Protein AF-A0A2E1I6Q7-F1 (afdb_monomer)

Radius of gyration: 16.82 Å; Cα contacts (8 Å, |Δi|>4): 233; chains: 1; bounding box: 35×38×48 Å

Solvent-accessible surface area (backbone atoms only — not comparable to full-atom values): 9702 Å² total; per-residue (Å²): 96,67,50,60,76,59,94,44,72,84,61,38,58,79,95,47,28,63,60,37,51,52,50,26,70,75,32,73,90,55,64,54,59,84,44,42,76,58,54,60,44,67,55,50,72,26,87,62,41,67,61,48,50,58,42,41,50,76,82,42,91,72,64,51,78,43,65,55,58,88,83,18,73,42,35,59,59,18,48,56,52,32,40,60,71,77,41,70,84,60,60,85,88,30,68,42,82,45,90,58,50,41,77,59,88,63,51,70,45,74,36,58,61,81,50,46,49,52,48,74,39,77,93,75,71,43,74,45,33,38,46,78,50,90,77,30,42,31,35,34,34,68,29,91,70,57,92,70,58,66,48,53,22,58,47,67,66,56,46,29,57,75,67,76,75

pLDDT: mean 90.46, std 6.2, range [67.38, 97.75]

Nearest PDB structures (foldseek):
  4yih-assembly1_B  TM=7.113E-01  e=3.315E-08  Homo sapiens
  3bwv-assembly1_B  TM=6.943E-01  e=5.519E-08  Staphylococcus epidermidis ATCC 12228
  4l57-assembly1_B-2  TM=7.144E-01  e=8.089E-08  Homo sapiens
  2jao-assembly1_A  TM=6.782E-01  e=3.732E-07  Mus musculus
  2jau-assembly1_A  TM=6.574E-01  e=6.996E-06  Homo sapiens

Foldseek 3Di:
DFFDDDPDLVSQDPVCSVVLVVVLVVDVVPNDSLLDALSLLRTDTDPCNQVLVVLCVVPDDAAAEEEADPSNPNRVVSPLNNCCVPVVVRDSVRYDYDLCQLPDDDQEDEEQDAFQSWDDDPVVRDTGHQVPDPNHFYEHECDPDHPRDGHYDNHSVRVCVVVVD

Structure (mmCIF, N/CA/C/O backbone):
data_AF-A0A2E1I6Q7-F1
#
_entry.id   AF-A0A2E1I6Q7-F1
#
loop_
_atom_site.group_PDB
_atom_site.id
_atom_site.type_symbol
_atom_site.label_atom_id
_atom_site.label_alt_id
_atom_site.label_comp_id
_atom_site.label_asym_id
_atom_site.label_entity_id
_atom_site.label_seq_id
_atom_site.pdbx_PDB_ins_code
_atom_site.Cartn_x
_atom_site.Cartn_y
_atom_site.Cartn_z
_atom_site.occupancy
_atom_site.B_iso_or_equiv
_atom_site.auth_seq_id
_atom_site.auth_comp_id
_atom_site.auth_asym_id
_atom_site.auth_atom_id
_atom_site.pdbx_PDB_model_num
ATOM 1 N N . MET A 1 1 ? 3.737 0.343 5.283 1.00 78.06 1 MET A N 1
ATOM 2 C CA . MET A 1 1 ? 4.419 -0.116 4.048 1.00 78.06 1 MET A CA 1
ATOM 3 C C . MET A 1 1 ? 4.643 -1.631 4.114 1.00 78.06 1 MET A C 1
ATOM 5 O O . MET A 1 1 ? 5.184 -2.089 5.112 1.00 78.06 1 MET A O 1
ATOM 9 N N . THR A 1 2 ? 4.216 -2.414 3.111 1.00 85.88 2 THR A N 1
ATOM 10 C CA . THR A 1 2 ? 4.364 -3.894 3.106 1.00 85.88 2 THR A CA 1
ATOM 11 C C . THR A 1 2 ? 5.675 -4.395 2.501 1.00 85.88 2 THR A C 1
ATOM 13 O O . THR A 1 2 ? 6.120 -5.494 2.823 1.00 85.88 2 THR A O 1
ATOM 16 N N . VAL A 1 3 ? 6.279 -3.604 1.620 1.00 90.31 3 VAL A N 1
ATOM 17 C CA . VAL A 1 3 ? 7.465 -3.953 0.832 1.00 90.31 3 VAL A CA 1
ATOM 18 C C . VAL A 1 3 ? 8.454 -2.803 0.863 1.00 90.31 3 VAL A C 1
ATOM 20 O O . VAL A 1 3 ? 8.038 -1.652 0.967 1.00 90.31 3 VAL A O 1
ATOM 23 N N . ASP A 1 4 ? 9.737 -3.094 0.708 1.00 85.56 4 ASP A N 1
ATOM 24 C CA . ASP A 1 4 ? 10.721 -2.058 0.403 1.00 85.56 4 ASP A CA 1
ATOM 25 C C . ASP A 1 4 ? 10.803 -1.899 -1.118 1.00 85.56 4 ASP A C 1
ATOM 27 O O . ASP A 1 4 ? 11.306 -2.771 -1.832 1.00 85.56 4 ASP A O 1
ATOM 31 N N . PHE A 1 5 ? 10.213 -0.815 -1.631 1.00 89.69 5 PHE A N 1
ATOM 32 C CA . PHE A 1 5 ? 10.217 -0.543 -3.065 1.00 89.69 5 PHE A CA 1
ATOM 33 C C . PHE A 1 5 ? 11.578 0.035 -3.489 1.00 89.69 5 PHE A C 1
ATOM 35 O O . PHE A 1 5 ? 12.071 0.945 -2.821 1.00 89.69 5 PHE A O 1
ATOM 42 N N . PRO A 1 6 ? 12.192 -0.452 -4.583 1.00 90.38 6 PRO A N 1
ATOM 43 C CA . PRO A 1 6 ? 13.482 0.051 -5.032 1.00 90.38 6 PRO A CA 1
ATOM 44 C C . PRO A 1 6 ? 13.400 1.537 -5.410 1.00 90.38 6 PRO A C 1
ATOM 46 O O . PRO A 1 6 ? 12.529 1.939 -6.181 1.00 90.38 6 PRO A O 1
ATOM 49 N N . SER A 1 7 ? 14.325 2.352 -4.900 1.00 88.94 7 SER A N 1
ATOM 50 C CA . SER A 1 7 ? 14.399 3.786 -5.225 1.00 88.94 7 SER A CA 1
ATOM 51 C C . SER A 1 7 ? 14.840 4.036 -6.668 1.00 88.94 7 SER A C 1
ATOM 53 O O . SER A 1 7 ? 14.542 5.079 -7.248 1.00 88.94 7 SER A O 1
ATOM 55 N N . SER A 1 8 ? 15.563 3.084 -7.255 1.00 91.81 8 SER A N 1
ATOM 56 C CA . SER A 1 8 ? 16.027 3.128 -8.635 1.00 91.81 8 SER A CA 1
ATOM 57 C C . SER A 1 8 ? 16.055 1.734 -9.262 1.00 91.81 8 SER A C 1
ATOM 59 O O . SER A 1 8 ? 16.078 0.716 -8.568 1.00 91.81 8 SER A O 1
ATOM 61 N N . ILE A 1 9 ? 16.163 1.682 -10.592 1.00 90.62 9 ILE A N 1
ATOM 62 C CA . ILE A 1 9 ? 16.345 0.428 -11.335 1.00 90.62 9 ILE A CA 1
ATOM 63 C C . ILE A 1 9 ? 17.575 -0.371 -10.866 1.00 90.62 9 ILE A C 1
ATOM 65 O O . ILE A 1 9 ? 17.604 -1.595 -10.968 1.00 90.62 9 ILE A O 1
ATOM 69 N N . ASN A 1 10 ? 18.592 0.297 -10.310 1.00 91.25 10 ASN A N 1
ATOM 70 C CA . ASN A 1 10 ? 19.790 -0.363 -9.789 1.00 91.25 10 ASN A CA 1
ATOM 71 C C . ASN A 1 10 ? 19.538 -1.087 -8.463 1.00 91.25 10 ASN A C 1
ATOM 73 O O . ASN A 1 10 ? 20.266 -2.025 -8.142 1.00 91.25 10 ASN A O 1
ATOM 77 N N . ASP A 1 11 ? 18.491 -0.703 -7.738 1.00 91.25 11 ASP A N 1
ATOM 78 C CA . ASP A 1 11 ? 18.090 -1.320 -6.475 1.00 91.25 11 ASP A CA 1
ATOM 79 C C . ASP A 1 11 ? 17.155 -2.523 -6.702 1.00 91.25 11 ASP A C 1
ATOM 81 O O . ASP A 1 11 ? 16.871 -3.283 -5.777 1.00 91.25 11 ASP A O 1
ATOM 85 N N . VAL A 1 12 ? 16.707 -2.747 -7.946 1.00 90.88 12 VAL A N 1
ATOM 86 C CA . VAL A 1 12 ? 15.954 -3.949 -8.326 1.00 90.88 12 VAL A CA 1
ATOM 87 C C . VAL A 1 12 ? 16.804 -5.188 -8.063 1.00 90.88 12 VAL A C 1
ATOM 89 O O . VAL A 1 12 ? 18.027 -5.200 -8.277 1.00 90.88 12 VAL A O 1
ATOM 92 N N . VAL A 1 13 ? 16.132 -6.251 -7.616 1.00 89.69 13 VAL A N 1
ATOM 93 C CA . VAL A 1 13 ? 16.759 -7.540 -7.334 1.00 89.69 13 VAL A CA 1
ATOM 94 C C . VAL A 1 13 ? 17.586 -8.021 -8.538 1.00 89.69 13 VAL A C 1
ATOM 96 O O . VAL A 1 13 ? 17.129 -7.915 -9.683 1.00 89.69 13 VAL A O 1
ATOM 99 N N . PRO A 1 14 ? 18.795 -8.575 -8.320 1.00 89.62 14 PRO A N 1
ATOM 100 C CA . PRO A 1 14 ? 19.706 -8.921 -9.413 1.00 89.62 14 PRO A CA 1
ATOM 101 C C . PRO A 1 14 ? 19.102 -9.836 -10.487 1.00 89.62 14 PRO A C 1
ATOM 103 O O . PRO A 1 14 ? 19.463 -9.732 -11.654 1.00 89.62 14 PRO A O 1
ATOM 106 N N . SER A 1 15 ? 18.155 -10.704 -10.114 1.00 88.69 15 SER A N 1
ATOM 107 C CA . SER A 1 15 ? 17.482 -11.637 -11.026 1.00 88.69 15 SER A CA 1
ATOM 108 C C . SER A 1 15 ? 16.600 -10.968 -12.089 1.00 88.69 15 SER A C 1
ATOM 110 O O . SER A 1 15 ? 16.332 -11.588 -13.122 1.00 88.69 15 SER A O 1
ATOM 112 N N . LEU A 1 16 ? 16.144 -9.733 -11.851 1.00 91.38 16 LEU A N 1
ATOM 113 C CA . LEU A 1 16 ? 15.288 -8.976 -12.771 1.00 91.38 16 LEU A CA 1
ATOM 114 C C . LEU A 1 16 ? 15.944 -7.712 -13.320 1.00 91.38 16 LEU A C 1
ATOM 116 O O . LEU A 1 16 ? 15.590 -7.298 -14.418 1.00 91.38 16 LEU A O 1
ATOM 120 N N . ARG A 1 17 ? 16.919 -7.134 -12.611 1.00 93.44 17 ARG A N 1
ATOM 121 C CA . ARG A 1 17 ? 17.540 -5.844 -12.947 1.00 93.44 17 ARG A CA 1
ATOM 122 C C . ARG A 1 17 ? 17.908 -5.688 -14.422 1.00 93.44 17 ARG A C 1
ATOM 124 O O . ARG A 1 17 ? 17.514 -4.709 -15.045 1.00 93.44 17 ARG A O 1
ATOM 131 N N . GLU A 1 18 ? 18.656 -6.639 -14.973 1.00 92.75 18 GLU A N 1
ATOM 132 C CA . GLU A 1 18 ? 19.129 -6.541 -16.359 1.00 92.75 18 GLU A CA 1
ATOM 133 C C . GLU A 1 18 ? 17.981 -6.678 -17.365 1.00 92.75 18 GLU A C 1
ATOM 135 O O . GLU A 1 18 ? 17.967 -5.977 -18.367 1.00 92.75 18 GLU A O 1
ATOM 140 N N . LYS A 1 19 ? 16.953 -7.479 -17.054 1.00 92.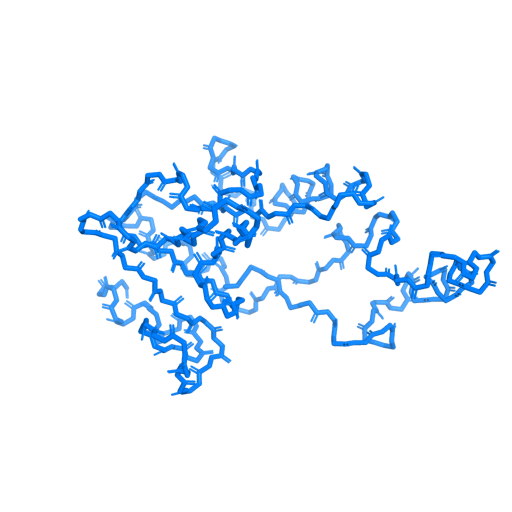50 19 LYS A N 1
ATOM 141 C CA . LYS A 1 19 ? 15.746 -7.567 -17.888 1.00 92.50 19 LYS A CA 1
ATOM 142 C C . LYS A 1 19 ? 14.964 -6.257 -17.880 1.00 92.50 19 LYS A C 1
ATOM 144 O O . LYS A 1 19 ? 14.531 -5.820 -18.938 1.00 92.50 19 LYS A O 1
ATOM 149 N N . CYS A 1 20 ? 14.821 -5.620 -16.715 1.00 91.69 20 CYS A N 1
ATOM 150 C CA . CYS A 1 20 ? 14.178 -4.311 -16.614 1.00 91.69 20 CYS A CA 1
ATOM 151 C C . CYS A 1 20 ? 14.941 -3.250 -17.418 1.00 91.69 20 CYS A C 1
ATOM 153 O O . CYS A 1 20 ? 14.315 -2.447 -18.099 1.00 91.69 20 CYS A O 1
ATOM 155 N N . LYS A 1 21 ? 16.283 -3.248 -17.356 1.00 91.62 21 LYS A N 1
ATOM 156 C CA . LYS A 1 21 ? 17.119 -2.313 -18.128 1.00 91.62 21 LYS A CA 1
ATOM 157 C C . LYS A 1 21 ? 16.931 -2.502 -19.627 1.00 91.62 21 LYS A C 1
ATOM 159 O O . LYS A 1 21 ? 16.601 -1.538 -20.304 1.00 91.62 21 LYS A O 1
ATOM 164 N N . SER A 1 22 ? 17.068 -3.736 -20.117 1.00 91.50 22 SER A N 1
ATOM 165 C CA . SER A 1 22 ? 16.864 -4.034 -21.537 1.00 91.50 22 SER A CA 1
ATOM 166 C C . SER A 1 22 ? 15.455 -3.663 -21.997 1.00 91.50 22 SER A C 1
ATOM 168 O O . SER A 1 22 ? 15.302 -3.066 -23.052 1.00 91.50 22 SER A O 1
ATOM 170 N N . TRP A 1 23 ? 14.433 -3.931 -21.182 1.00 90.38 23 TRP A N 1
ATOM 171 C CA . TRP A 1 23 ? 13.051 -3.572 -21.501 1.00 90.38 23 TRP A CA 1
ATOM 172 C C . TRP A 1 23 ? 12.844 -2.054 -21.644 1.00 90.38 23 TRP A C 1
ATOM 174 O O . TRP A 1 23 ? 12.223 -1.617 -22.608 1.00 90.38 23 TRP A O 1
ATOM 184 N N . VAL A 1 24 ? 13.420 -1.247 -20.743 1.00 90.06 24 VAL A N 1
ATOM 185 C CA . VAL A 1 24 ? 13.390 0.227 -20.841 1.00 90.06 24 VAL A CA 1
ATOM 186 C C . VAL A 1 24 ? 14.159 0.739 -22.066 1.00 90.06 24 VAL A C 1
ATOM 188 O O . VAL A 1 24 ? 13.773 1.737 -22.668 1.00 90.06 24 VAL A O 1
ATOM 191 N N . GLU A 1 25 ? 15.265 0.089 -22.432 1.00 89.25 25 GLU A N 1
ATOM 192 C CA . GLU A 1 25 ? 16.071 0.465 -23.602 1.00 89.25 25 GLU A CA 1
A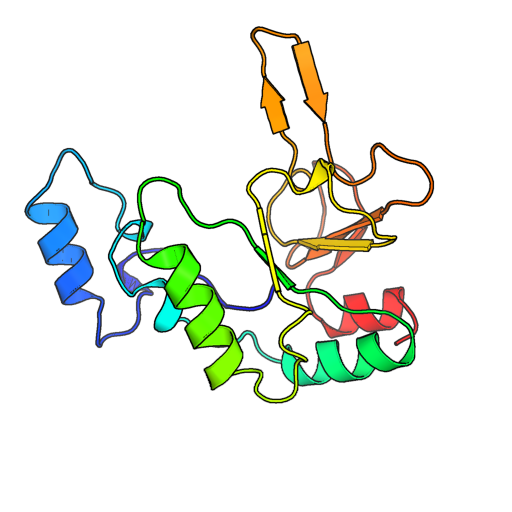TOM 193 C C . GLU A 1 25 ? 15.375 0.126 -24.932 1.00 89.25 25 GLU A C 1
ATOM 195 O O . GLU A 1 25 ? 15.524 0.864 -25.908 1.00 89.25 25 GLU A O 1
ATOM 200 N N . GLU A 1 26 ? 14.618 -0.974 -24.976 1.00 88.50 26 GLU A N 1
ATOM 201 C CA . GLU A 1 26 ? 13.890 -1.448 -26.161 1.00 88.50 26 GLU A CA 1
ATOM 202 C C . GLU A 1 26 ? 12.619 -0.637 -26.459 1.00 88.50 26 GLU A C 1
ATOM 204 O O . GLU A 1 26 ? 12.234 -0.524 -27.625 1.00 88.50 26 GLU A O 1
ATOM 209 N N . ASP A 1 27 ? 11.993 -0.045 -25.438 1.00 79.44 27 ASP A N 1
ATOM 210 C CA . ASP A 1 27 ? 10.802 0.800 -25.566 1.00 79.44 27 ASP A CA 1
ATOM 211 C C . ASP A 1 27 ? 11.037 2.193 -24.945 1.00 79.44 27 ASP A C 1
ATOM 213 O O . ASP A 1 27 ? 10.673 2.446 -23.793 1.00 79.44 27 ASP A O 1
ATOM 217 N N . PRO A 1 28 ? 11.617 3.143 -25.706 1.00 73.25 28 PRO A N 1
ATOM 218 C CA . PRO A 1 28 ? 11.875 4.496 -25.219 1.00 73.25 28 PRO A CA 1
ATOM 219 C C . PRO A 1 28 ? 10.604 5.275 -24.851 1.00 73.25 28 PRO A C 1
ATOM 221 O O . PRO A 1 28 ? 10.691 6.260 -24.113 1.00 73.25 28 PRO A O 1
ATOM 224 N N . GLU A 1 29 ? 9.436 4.877 -25.373 1.00 75.75 29 GLU A N 1
ATOM 225 C CA . GLU A 1 29 ? 8.150 5.472 -24.991 1.00 75.75 29 GLU A CA 1
ATOM 226 C C . GLU A 1 29 ? 7.685 4.968 -23.615 1.00 75.75 29 GLU A C 1
ATOM 228 O O . GLU A 1 29 ? 6.977 5.687 -22.900 1.00 75.75 29 GLU A O 1
ATOM 233 N N . ASN A 1 30 ? 8.129 3.776 -23.205 1.00 69.50 30 ASN A N 1
ATOM 234 C CA . ASN A 1 30 ? 7.863 3.176 -21.905 1.00 69.50 30 ASN A CA 1
ATOM 235 C C . ASN A 1 30 ? 9.121 3.111 -21.025 1.00 69.50 30 ASN A C 1
ATOM 237 O O . ASN A 1 30 ? 9.614 2.054 -20.639 1.00 69.50 30 ASN A O 1
ATOM 241 N N . ASN A 1 31 ? 9.636 4.289 -20.674 1.00 78.69 31 ASN A N 1
ATOM 242 C CA . ASN A 1 31 ? 10.889 4.426 -19.931 1.00 78.69 31 ASN A CA 1
ATOM 243 C C . ASN A 1 31 ? 10.777 4.227 -18.403 1.00 78.69 31 ASN A C 1
ATOM 245 O O . ASN A 1 31 ? 11.737 4.497 -17.673 1.00 78.69 31 ASN A O 1
ATOM 249 N N . ASP A 1 32 ? 9.623 3.777 -17.907 1.00 89.69 32 ASP A N 1
ATOM 250 C CA . ASP A 1 32 ? 9.392 3.544 -16.484 1.00 89.69 32 ASP A CA 1
ATOM 251 C C . ASP A 1 32 ? 9.562 2.059 -16.156 1.00 89.69 32 ASP A C 1
ATOM 253 O O . ASP A 1 32 ? 8.659 1.245 -16.330 1.00 89.69 32 ASP A O 1
ATOM 257 N N . TRP A 1 33 ? 10.729 1.697 -15.623 1.00 90.75 33 TRP A N 1
ATOM 258 C CA . TRP A 1 33 ? 11.040 0.324 -15.214 1.00 90.75 33 TRP A CA 1
ATOM 259 C C . TRP A 1 33 ? 10.054 -0.258 -14.190 1.00 90.75 33 TRP A C 1
ATOM 261 O O . TRP A 1 33 ? 10.018 -1.478 -14.014 1.00 90.75 33 TRP A O 1
ATOM 271 N N . THR A 1 34 ? 9.259 0.577 -13.509 1.00 91.38 34 THR A N 1
ATOM 272 C CA . THR A 1 34 ? 8.213 0.110 -12.594 1.00 91.38 34 THR A CA 1
ATOM 273 C C . THR A 1 34 ? 7.036 -0.552 -13.316 1.00 91.38 34 THR A C 1
ATOM 275 O O . THR A 1 34 ? 6.280 -1.314 -12.702 1.00 91.38 34 THR A O 1
ATOM 278 N N . ASP A 1 35 ? 6.928 -0.351 -14.631 1.00 92.38 35 ASP A N 1
ATOM 279 C CA . ASP A 1 35 ? 5.943 -0.996 -15.492 1.00 92.38 35 ASP A CA 1
ATOM 280 C C . ASP A 1 35 ? 6.364 -2.390 -15.988 1.00 92.38 35 ASP A C 1
ATOM 282 O O . ASP A 1 35 ? 5.569 -3.079 -16.623 1.00 92.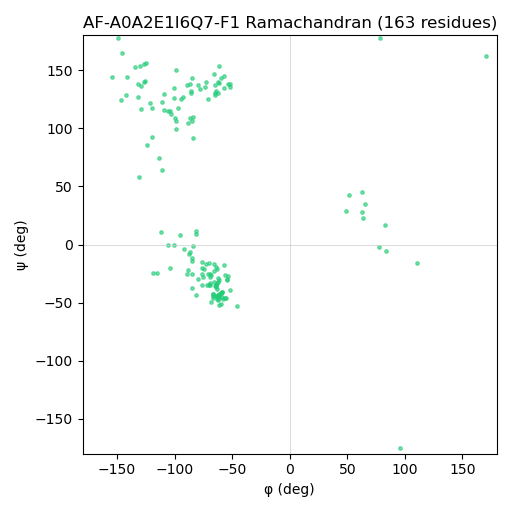38 35 ASP A O 1
ATOM 286 N N . PHE A 1 36 ? 7.561 -2.861 -15.616 1.00 92.31 36 PHE A N 1
ATOM 287 C CA . PHE A 1 36 ? 8.036 -4.196 -15.970 1.00 92.31 36 PHE A CA 1
ATOM 288 C C . PHE A 1 36 ? 7.192 -5.313 -15.327 1.00 92.31 36 PHE A C 1
ATOM 290 O O . PHE A 1 36 ? 6.965 -5.345 -14.107 1.00 92.31 36 PHE A O 1
ATOM 297 N N . ASP A 1 37 ? 6.774 -6.275 -16.149 1.00 92.56 37 ASP A N 1
ATOM 298 C CA . ASP A 1 37 ? 5.967 -7.412 -15.713 1.00 92.56 37 ASP A CA 1
ATOM 299 C C . ASP A 1 37 ? 6.725 -8.306 -14.715 1.00 92.56 37 ASP A C 1
ATOM 301 O O . ASP A 1 37 ? 7.862 -8.729 -14.925 1.00 92.56 37 ASP A O 1
ATOM 305 N N . GLY A 1 38 ? 6.069 -8.649 -13.608 1.00 92.12 38 GLY A N 1
ATOM 306 C CA . GLY A 1 38 ? 6.628 -9.502 -12.557 1.00 92.12 38 GLY A CA 1
ATOM 307 C C . GLY A 1 38 ? 7.497 -8.769 -11.534 1.00 92.12 38 GLY A C 1
ATOM 308 O O . GLY A 1 38 ? 7.861 -9.377 -10.524 1.00 92.12 38 GLY A O 1
ATOM 309 N N . LEU A 1 39 ? 7.781 -7.473 -11.725 1.00 94.00 39 LEU A N 1
ATOM 310 C CA . LEU A 1 39 ? 8.552 -6.668 -10.771 1.00 94.00 39 LEU A CA 1
ATOM 311 C C . LEU A 1 39 ? 7.942 -6.705 -9.363 1.00 94.00 39 LEU A C 1
ATOM 313 O O . LEU A 1 39 ? 8.638 -6.902 -8.370 1.00 94.00 39 LEU A O 1
ATOM 317 N N . PHE A 1 40 ? 6.623 -6.536 -9.257 1.00 94.69 40 PHE A N 1
ATOM 318 C CA . PHE A 1 40 ? 5.954 -6.465 -7.957 1.00 94.69 40 PHE A CA 1
ATOM 319 C C . PHE A 1 40 ? 5.967 -7.799 -7.206 1.00 94.69 40 PHE A C 1
ATOM 321 O O . PHE A 1 40 ? 5.920 -7.806 -5.978 1.00 94.69 40 PHE A O 1
ATOM 328 N N . ALA A 1 41 ? 6.054 -8.922 -7.923 1.00 94.44 41 ALA A N 1
ATOM 329 C CA . ALA A 1 41 ? 6.138 -10.243 -7.314 1.00 94.44 41 ALA A CA 1
ATOM 330 C C . ALA A 1 41 ? 7.536 -10.523 -6.741 1.00 94.44 41 ALA A C 1
ATOM 332 O O . ALA A 1 41 ? 7.666 -11.383 -5.877 1.00 94.44 41 ALA A O 1
ATOM 333 N N . SER A 1 42 ? 8.572 -9.804 -7.192 1.00 93.00 42 SER A N 1
ATOM 334 C CA . SER A 1 42 ? 9.951 -10.004 -6.736 1.00 93.00 42 SER A CA 1
ATOM 335 C C . SER A 1 42 ? 10.361 -9.133 -5.550 1.00 93.00 42 SER A C 1
ATOM 337 O O . SER A 1 42 ? 11.507 -9.212 -5.111 1.00 93.00 42 SER A O 1
ATOM 339 N N . LEU A 1 43 ? 9.482 -8.239 -5.091 1.00 93.75 43 LEU A N 1
ATOM 340 C CA . LEU A 1 43 ? 9.794 -7.311 -4.009 1.00 93.75 43 LEU A CA 1
ATOM 341 C C . LEU A 1 43 ? 10.024 -8.061 -2.697 1.00 93.75 43 LEU A C 1
ATOM 343 O O . LEU A 1 43 ? 9.385 -9.076 -2.427 1.00 93.75 43 LEU A O 1
ATOM 347 N N . LEU A 1 44 ? 10.918 -7.544 -1.860 1.00 92.06 44 LEU A N 1
ATOM 348 C CA . LEU A 1 44 ? 11.156 -8.117 -0.541 1.00 92.06 44 LEU A CA 1
ATOM 349 C C . LEU A 1 44 ? 10.146 -7.560 0.473 1.00 92.06 44 LEU A C 1
ATOM 351 O O . LEU A 1 44 ? 9.776 -6.382 0.387 1.00 92.06 44 LEU A O 1
ATOM 355 N N . PRO A 1 45 ? 9.678 -8.390 1.424 1.00 94.19 45 PRO A N 1
ATOM 356 C CA . PRO A 1 45 ? 8.850 -7.912 2.520 1.00 94.19 45 PRO A CA 1
ATOM 357 C C . PRO A 1 45 ? 9.622 -6.915 3.358 1.00 94.19 45 PRO A C 1
ATOM 359 O O . PRO A 1 45 ? 10.802 -7.108 3.647 1.00 94.19 45 PRO A O 1
ATOM 362 N N . LYS A 1 46 ? 8.918 -5.862 3.766 1.00 93.38 46 LYS A N 1
ATOM 363 C CA . LYS A 1 46 ? 9.468 -4.906 4.708 1.00 93.38 46 LYS A CA 1
ATOM 364 C C . LYS A 1 46 ? 9.699 -5.584 6.052 1.00 93.38 46 LYS A C 1
ATOM 366 O O . LYS A 1 46 ? 8.835 -6.318 6.531 1.00 93.38 46 LYS A O 1
ATOM 371 N N . GLU A 1 47 ? 10.837 -5.304 6.673 1.00 92.50 47 GLU A N 1
ATOM 372 C CA . GLU A 1 47 ? 11.140 -5.797 8.015 1.00 92.50 47 GLU A CA 1
ATOM 373 C C . GLU A 1 47 ? 10.004 -5.469 9.003 1.00 92.50 47 GLU A C 1
ATOM 375 O O . GLU A 1 47 ? 9.435 -4.374 8.982 1.00 92.50 47 GLU A O 1
ATOM 380 N N . GLY A 1 48 ? 9.634 -6.453 9.827 1.00 93.25 48 GLY A N 1
ATOM 381 C CA . GLY A 1 48 ? 8.572 -6.329 10.829 1.00 93.25 48 GLY A CA 1
ATOM 382 C C . GLY A 1 48 ? 7.134 -6.400 10.297 1.00 93.25 48 GLY A C 1
ATOM 383 O O . GLY A 1 48 ? 6.210 -6.381 11.101 1.00 93.25 48 GLY A O 1
ATOM 384 N N . ILE A 1 49 ? 6.895 -6.522 8.979 1.00 94.69 49 ILE A N 1
ATOM 385 C CA . ILE A 1 49 ? 5.522 -6.499 8.433 1.00 94.69 49 ILE A CA 1
ATOM 386 C C . ILE A 1 49 ? 4.621 -7.604 8.994 1.00 94.69 49 ILE A C 1
ATOM 388 O O . ILE A 1 49 ? 3.447 -7.358 9.263 1.00 94.69 49 ILE A O 1
ATOM 392 N N . GLN A 1 50 ? 5.150 -8.817 9.157 1.00 94.25 50 GLN A N 1
ATOM 393 C CA . GLN A 1 50 ? 4.354 -9.944 9.631 1.00 94.25 50 GLN A CA 1
ATOM 394 C C . GLN A 1 50 ? 3.940 -9.742 11.093 1.00 94.25 50 GLN A C 1
ATOM 396 O O . GLN A 1 50 ? 2.753 -9.810 11.397 1.00 94.25 50 GLN A O 1
ATOM 401 N N . GLU A 1 51 ? 4.897 -9.410 11.964 1.00 95.69 51 GLU A N 1
ATOM 402 C CA . GLU A 1 51 ? 4.632 -9.108 13.374 1.00 95.69 51 GLU A CA 1
ATOM 403 C C . GLU A 1 51 ? 3.666 -7.925 13.523 1.00 95.69 51 GLU A C 1
ATOM 405 O O . GLU A 1 51 ? 2.731 -7.978 14.320 1.00 95.69 51 GLU A O 1
ATOM 410 N N . ALA A 1 52 ? 3.840 -6.877 12.714 1.00 96.44 52 ALA A N 1
ATOM 411 C CA . ALA A 1 52 ? 2.953 -5.725 12.739 1.00 96.44 52 ALA A CA 1
ATOM 412 C C . ALA A 1 52 ? 1.510 -6.100 12.380 1.00 96.44 52 ALA A C 1
ATOM 414 O O . ALA A 1 52 ? 0.583 -5.654 13.051 1.00 96.44 52 ALA A O 1
ATOM 415 N N . ILE A 1 53 ? 1.301 -6.934 11.355 1.00 96.19 53 ILE A N 1
ATOM 416 C CA . ILE A 1 53 ? -0.039 -7.430 11.011 1.00 96.19 53 ILE A CA 1
ATOM 417 C C . ILE A 1 53 ? -0.612 -8.250 12.169 1.00 96.19 53 ILE A C 1
ATOM 419 O O . ILE A 1 53 ? -1.744 -7.992 12.568 1.00 96.19 53 ILE A O 1
ATOM 423 N N . GLU A 1 54 ? 0.160 -9.180 12.735 1.00 95.56 54 GLU A N 1
ATOM 424 C CA . GLU A 1 54 ? -0.280 -10.034 13.846 1.00 95.56 54 GLU A CA 1
ATOM 425 C C . GLU A 1 54 ? -0.701 -9.204 15.074 1.00 95.56 54 GLU A C 1
ATOM 427 O O . GLU A 1 54 ? -1.778 -9.431 15.629 1.00 95.56 54 GLU A O 1
ATOM 432 N N . ARG A 1 55 ? 0.086 -8.188 15.457 1.00 97.31 55 ARG A N 1
ATOM 433 C CA . ARG A 1 55 ? -0.236 -7.266 16.564 1.00 97.31 55 ARG A CA 1
ATOM 434 C C . ARG A 1 55 ? -1.454 -6.394 16.258 1.00 97.31 55 ARG A C 1
ATOM 436 O O . ARG A 1 55 ? -2.339 -6.254 17.100 1.00 97.31 55 ARG A O 1
ATOM 443 N N . LEU A 1 56 ? -1.559 -5.858 15.040 1.00 97.19 56 LEU A N 1
ATOM 444 C CA . LEU A 1 56 ? -2.724 -5.071 14.626 1.00 97.19 56 LEU A CA 1
ATOM 445 C C . LEU A 1 56 ? -4.010 -5.909 14.615 1.00 97.19 56 LEU A C 1
ATOM 447 O O . LEU A 1 56 ? -5.060 -5.404 15.011 1.00 97.19 56 LEU A O 1
ATOM 451 N N . GLU A 1 57 ? -3.955 -7.178 14.199 1.00 95.94 57 GLU A N 1
ATOM 452 C CA . GLU A 1 57 ? -5.125 -8.066 14.140 1.00 95.94 57 GLU A CA 1
ATOM 453 C C . GLU A 1 57 ? -5.721 -8.396 15.519 1.00 95.94 57 GLU A C 1
ATOM 455 O O . GLU A 1 57 ? -6.893 -8.769 15.601 1.00 95.94 57 GLU A O 1
ATOM 460 N N . VAL A 1 58 ? -4.982 -8.174 16.615 1.00 96.50 58 VAL A N 1
ATOM 461 C CA . VAL A 1 58 ? -5.513 -8.285 17.987 1.00 96.50 58 VAL A CA 1
ATOM 462 C C . VAL A 1 58 ? -6.615 -7.251 18.250 1.00 96.50 58 VAL A C 1
ATOM 464 O O . VAL A 1 58 ? -7.559 -7.521 18.996 1.00 96.50 58 VAL A O 1
ATOM 467 N N . ARG A 1 59 ? -6.514 -6.060 17.646 1.00 97.12 59 ARG A N 1
ATOM 468 C CA . ARG A 1 59 ? -7.398 -4.912 17.929 1.00 97.12 59 ARG A CA 1
ATOM 469 C C . ARG A 1 59 ? -8.205 -4.448 16.722 1.00 97.12 59 ARG A C 1
ATOM 471 O O . ARG A 1 59 ? -9.271 -3.853 16.885 1.00 97.12 59 ARG A O 1
ATOM 478 N N . PHE A 1 60 ? -7.718 -4.712 15.516 1.00 97.00 60 PHE A N 1
ATOM 479 C CA . PHE A 1 60 ? -8.263 -4.181 14.278 1.00 97.00 60 PHE A CA 1
ATOM 480 C C . PHE A 1 60 ? -8.573 -5.282 13.272 1.00 97.00 60 PHE A C 1
ATOM 482 O O . PHE A 1 60 ? -7.966 -6.345 13.239 1.00 97.00 60 PHE A O 1
ATOM 489 N N . GLN A 1 61 ? -9.507 -4.989 12.370 1.00 95.69 61 GLN A N 1
ATOM 490 C CA . GLN A 1 61 ? -9.622 -5.753 11.136 1.00 95.69 61 GLN A CA 1
ATOM 491 C C . GLN A 1 61 ? -8.647 -5.183 10.112 1.00 95.69 61 GLN A C 1
ATOM 493 O O . GLN A 1 61 ? -8.886 -4.108 9.560 1.00 95.69 61 GLN A O 1
ATOM 498 N N . VAL A 1 62 ? -7.560 -5.906 9.864 1.00 96.31 62 VAL A N 1
ATOM 499 C CA . VAL A 1 62 ? -6.489 -5.458 8.972 1.00 96.31 62 VAL A CA 1
ATOM 500 C C . VAL A 1 62 ? -6.809 -5.826 7.526 1.00 96.31 62 VAL A C 1
ATOM 502 O O . VAL A 1 62 ? -7.172 -6.961 7.226 1.00 96.31 62 VAL A O 1
ATOM 505 N N . TYR A 1 63 ? -6.667 -4.857 6.620 1.00 96.94 63 TYR A N 1
ATOM 506 C CA . TYR A 1 63 ? -6.764 -5.052 5.174 1.00 96.94 63 TYR A CA 1
ATOM 507 C C . TYR A 1 63 ? -5.512 -4.497 4.499 1.00 96.94 63 TYR A C 1
ATOM 509 O O . TYR A 1 63 ? -5.037 -3.416 4.843 1.00 96.94 63 TYR A O 1
ATOM 517 N N . LEU A 1 64 ? -5.010 -5.208 3.493 1.00 96.19 64 LEU A N 1
ATOM 518 C CA . LEU A 1 64 ? -3.991 -4.697 2.589 1.00 96.19 64 LEU A CA 1
ATOM 519 C C . LEU A 1 64 ? -4.671 -3.939 1.453 1.00 96.19 64 LEU A C 1
ATOM 521 O O . LEU A 1 64 ? -5.293 -4.541 0.579 1.00 96.19 64 LEU A O 1
ATOM 525 N N . LEU A 1 65 ? -4.535 -2.615 1.464 1.00 95.00 65 LEU A N 1
ATOM 526 C CA . LEU A 1 65 ? -5.044 -1.728 0.423 1.00 95.00 65 LEU A CA 1
ATOM 527 C C . LEU A 1 65 ? -3.897 -1.276 -0.484 1.00 95.00 65 LEU A C 1
ATOM 529 O O . LEU A 1 65 ? -3.025 -0.511 -0.071 1.00 95.00 65 LEU A O 1
ATOM 533 N N . SER A 1 66 ? -3.900 -1.722 -1.739 1.00 92.69 66 SER A N 1
ATOM 534 C CA . SER A 1 66 ? -2.833 -1.407 -2.692 1.00 92.69 66 SER A CA 1
ATOM 535 C C . SER A 1 66 ? -3.376 -0.890 -4.019 1.00 92.69 66 SER A C 1
ATOM 537 O O . SER A 1 66 ? -4.484 -1.217 -4.435 1.00 92.69 66 SER A O 1
ATOM 539 N N . THR A 1 67 ? -2.565 -0.090 -4.701 1.00 91.06 67 THR A N 1
ATOM 540 C CA . THR A 1 67 ? -2.840 0.404 -6.051 1.00 91.06 67 THR A CA 1
ATOM 541 C C . THR A 1 67 ? -1.876 -0.282 -7.011 1.00 91.06 67 THR A C 1
ATOM 543 O O . THR A 1 67 ? -0.671 -0.314 -6.756 1.00 91.06 67 THR A O 1
ATOM 546 N N . ALA A 1 68 ? -2.395 -0.851 -8.095 1.00 90.69 68 ALA A N 1
ATOM 547 C CA . ALA A 1 68 ? -1.578 -1.330 -9.205 1.00 90.69 68 ALA A CA 1
ATOM 548 C C . ALA A 1 68 ? -1.382 -0.186 -10.212 1.00 90.69 68 ALA A C 1
ATOM 550 O O . ALA A 1 68 ? -2.348 0.533 -10.465 1.00 90.69 68 ALA A O 1
ATOM 551 N N . PRO A 1 69 ? -0.178 0.037 -10.765 1.00 89.19 69 PRO A N 1
ATOM 552 C CA . PRO A 1 69 ? 0.000 0.960 -11.881 1.00 89.19 69 PRO A CA 1
ATOM 553 C C . PRO A 1 69 ? -0.890 0.561 -13.059 1.00 89.19 69 PRO A C 1
ATOM 555 O O . PRO A 1 69 ? -1.122 -0.620 -13.293 1.00 89.19 69 PRO A O 1
ATOM 558 N N . TRP A 1 70 ? -1.399 1.550 -13.793 1.00 88.31 70 TRP A N 1
ATOM 559 C CA . TRP A 1 70 ? -2.320 1.295 -14.905 1.00 88.31 70 TRP A CA 1
ATOM 560 C C . TRP A 1 70 ? -1.627 0.639 -16.106 1.00 88.31 70 TRP A C 1
ATOM 562 O O . TRP A 1 70 ? -2.230 -0.178 -16.792 1.00 88.31 70 TRP A O 1
ATOM 572 N N . LYS A 1 71 ? -0.362 1.001 -16.344 1.00 89.69 71 LYS A N 1
ATOM 573 C CA . LYS A 1 71 ? 0.461 0.490 -17.445 1.00 89.69 71 LYS A CA 1
ATOM 574 C C . LYS A 1 71 ? 1.051 -0.896 -17.149 1.00 89.69 71 LYS A C 1
ATOM 576 O O . LYS A 1 71 ? 1.196 -1.697 -18.065 1.00 89.69 71 LYS A O 1
ATOM 581 N N . ASN A 1 72 ? 1.311 -1.210 -15.878 1.00 91.56 72 ASN A N 1
ATOM 582 C CA . ASN A 1 72 ? 1.744 -2.538 -15.445 1.00 91.56 72 ASN A CA 1
ATOM 583 C C . ASN A 1 72 ? 0.553 -3.491 -15.241 1.00 91.56 72 ASN A C 1
ATOM 585 O O . ASN A 1 72 ? -0.015 -3.593 -14.146 1.00 91.56 72 ASN A O 1
ATOM 589 N N . HIS A 1 73 ? 0.183 -4.229 -16.285 1.00 90.12 73 HIS A N 1
ATOM 590 C CA . HIS A 1 73 ? -0.945 -5.158 -16.217 1.00 90.12 73 HIS A CA 1
ATOM 591 C C . HIS A 1 73 ? -0.704 -6.335 -15.257 1.00 90.12 73 HIS A C 1
ATOM 593 O O . HIS A 1 73 ? -1.657 -6.811 -14.626 1.00 90.12 73 HIS A O 1
ATOM 599 N N . SER A 1 74 ? 0.541 -6.807 -15.093 1.00 94.69 74 SER A N 1
ATOM 600 C CA . SER A 1 74 ? 0.824 -7.921 -14.180 1.00 94.69 74 SER A CA 1
ATOM 601 C C . SER A 1 74 ? 0.690 -7.525 -12.709 1.00 94.69 74 SER A C 1
ATOM 603 O O . SER A 1 74 ? 0.363 -8.385 -11.884 1.00 94.69 74 SER A O 1
ATOM 605 N N . SER A 1 75 ? 0.868 -6.241 -12.374 1.00 94.94 75 SER A N 1
ATOM 606 C CA . SER A 1 75 ? 0.969 -5.729 -11.001 1.00 94.94 75 SER A CA 1
ATOM 607 C C . SER A 1 75 ? -0.175 -6.164 -10.079 1.00 94.94 75 SER A C 1
ATOM 609 O O . SER A 1 75 ? 0.060 -6.515 -8.920 1.00 94.94 75 SER A O 1
ATOM 611 N N . LEU A 1 76 ? -1.417 -6.213 -10.577 1.00 94.31 76 LEU A N 1
ATOM 612 C CA . LEU A 1 76 ? -2.570 -6.704 -9.806 1.00 94.31 76 LEU A CA 1
ATOM 613 C C . LEU A 1 76 ? -2.370 -8.163 -9.367 1.00 94.31 76 LEU A C 1
ATOM 615 O O . LEU A 1 76 ? -2.510 -8.504 -8.189 1.00 94.31 76 LEU A O 1
ATOM 619 N N . SER A 1 77 ? -2.020 -9.024 -10.324 1.00 95.88 77 SER A N 1
ATOM 620 C CA . SER A 1 77 ? -1.795 -10.450 -10.083 1.00 95.88 77 SER A CA 1
ATOM 621 C C . SER A 1 77 ? -0.538 -10.697 -9.245 1.00 95.88 77 SER A C 1
ATOM 623 O O . SER A 1 77 ? -0.527 -11.579 -8.382 1.00 95.88 77 SER A O 1
ATOM 625 N N . ASP A 1 78 ? 0.495 -9.879 -9.442 1.00 96.69 78 ASP A N 1
ATOM 626 C CA . ASP A 1 78 ? 1.757 -9.936 -8.716 1.00 96.69 78 ASP A CA 1
ATOM 627 C C . ASP A 1 78 ? 1.564 -9.652 -7.238 1.00 96.69 78 ASP A C 1
ATOM 629 O O . ASP A 1 78 ? 2.021 -10.433 -6.414 1.00 96.69 78 ASP A O 1
ATOM 633 N N . LYS A 1 79 ? 0.810 -8.607 -6.886 1.00 95.38 79 LYS A N 1
ATOM 634 C CA . LYS A 1 79 ? 0.510 -8.280 -5.485 1.00 95.38 79 LYS A CA 1
ATOM 635 C C . LYS A 1 79 ? -0.218 -9.419 -4.778 1.00 95.38 79 LYS A C 1
ATOM 637 O O . LYS A 1 79 ? 0.122 -9.761 -3.650 1.00 95.38 79 LYS A O 1
ATOM 642 N N . ARG A 1 80 ? -1.177 -10.061 -5.452 1.00 95.56 80 ARG A N 1
ATOM 643 C CA . ARG A 1 80 ? -1.868 -11.240 -4.908 1.00 95.56 80 ARG A CA 1
ATOM 644 C C . ARG A 1 80 ? -0.913 -12.420 -4.713 1.00 95.56 80 ARG A C 1
ATOM 646 O O . ARG A 1 80 ? -0.973 -13.084 -3.682 1.00 95.56 80 ARG A O 1
ATOM 653 N N . ARG A 1 81 ? -0.040 -12.699 -5.692 1.00 95.75 81 ARG A N 1
ATOM 654 C CA . ARG A 1 81 ? 0.987 -13.756 -5.584 1.00 95.75 81 ARG A CA 1
ATOM 655 C C . ARG A 1 81 ? 1.968 -13.472 -4.450 1.00 95.75 81 ARG A C 1
ATOM 657 O O . ARG A 1 81 ? 2.238 -14.368 -3.660 1.00 95.75 81 ARG A O 1
ATOM 664 N N . TRP A 1 82 ? 2.417 -12.228 -4.345 1.00 96.38 82 TRP A N 1
ATOM 665 C CA . TRP A 1 82 ? 3.322 -11.755 -3.312 1.00 96.38 82 TRP A CA 1
ATOM 666 C C . TRP A 1 82 ? 2.744 -11.979 -1.910 1.00 96.38 82 TRP A C 1
ATOM 668 O O . TRP A 1 82 ? 3.407 -12.562 -1.060 1.00 96.38 82 TRP A O 1
ATOM 678 N N . ILE A 1 83 ? 1.474 -11.616 -1.689 1.00 95.69 83 ILE A N 1
ATOM 679 C CA . ILE A 1 83 ? 0.786 -11.844 -0.407 1.00 95.69 83 ILE A CA 1
ATOM 680 C C . ILE A 1 83 ? 0.707 -13.337 -0.086 1.00 95.69 83 ILE A C 1
ATOM 682 O O . ILE A 1 83 ? 1.053 -13.732 1.020 1.00 95.69 83 ILE A O 1
ATOM 686 N N . ALA A 1 84 ? 0.319 -14.175 -1.050 1.00 94.38 84 ALA A N 1
ATOM 687 C CA . ALA A 1 84 ? 0.246 -15.621 -0.833 1.00 94.38 84 ALA A CA 1
ATOM 688 C C . ALA A 1 84 ? 1.611 -16.243 -0.478 1.00 94.38 84 ALA A C 1
ATOM 690 O O . ALA A 1 84 ? 1.664 -17.232 0.246 1.00 94.38 84 ALA A O 1
ATOM 691 N N . GLN A 1 85 ? 2.705 -15.671 -0.990 1.00 95.25 85 GLN A N 1
ATOM 692 C CA . GLN A 1 85 ? 4.065 -16.139 -0.736 1.00 95.25 85 GLN A CA 1
ATOM 693 C C . GLN A 1 85 ? 4.629 -15.641 0.602 1.00 95.25 85 GLN A C 1
ATOM 695 O O . GLN A 1 85 ? 5.274 -16.410 1.310 1.00 95.25 85 GLN A O 1
ATOM 700 N N . HIS A 1 86 ? 4.426 -14.364 0.930 1.00 95.50 86 HIS A N 1
ATOM 701 C CA . HIS A 1 86 ? 5.105 -13.701 2.049 1.00 95.50 86 HIS A CA 1
ATOM 702 C C . HIS A 1 86 ? 4.231 -13.506 3.287 1.00 95.50 86 HIS A C 1
ATOM 704 O O . HIS A 1 86 ? 4.764 -13.320 4.374 1.00 95.50 86 HIS A O 1
ATOM 710 N N . LEU A 1 87 ? 2.907 -13.556 3.140 1.00 94.62 87 LEU A N 1
ATOM 711 C CA . LEU A 1 87 ? 1.935 -13.384 4.220 1.00 94.62 87 LEU A CA 1
ATOM 712 C C . LEU A 1 87 ? 0.892 -14.519 4.185 1.00 94.62 87 LEU A C 1
ATOM 714 O O . LEU A 1 87 ? -0.304 -14.246 4.075 1.00 94.62 87 LEU A O 1
ATOM 718 N N . PRO A 1 88 ? 1.311 -15.799 4.274 1.00 91.12 88 PRO A N 1
ATOM 719 C CA . PRO A 1 88 ? 0.414 -16.944 4.087 1.00 91.12 88 PRO A CA 1
ATOM 720 C C . PRO A 1 88 ? -0.694 -17.041 5.147 1.00 91.12 88 PRO A C 1
ATOM 722 O O . PRO A 1 88 ? -1.709 -17.691 4.914 1.00 91.12 88 PRO A O 1
ATOM 725 N N . ASN A 1 89 ? -0.513 -16.385 6.297 1.00 89.62 89 ASN A N 1
ATOM 726 C CA . ASN A 1 89 ? -1.494 -16.353 7.381 1.00 89.62 89 ASN A CA 1
ATOM 727 C C . ASN A 1 89 ? -2.559 -15.260 7.197 1.00 89.62 89 ASN A C 1
ATOM 729 O O . ASN A 1 89 ? -3.581 -15.296 7.879 1.00 89.62 89 ASN A O 1
ATOM 733 N N . LEU A 1 90 ? -2.351 -14.301 6.284 1.00 90.88 90 LEU A N 1
ATOM 734 C CA . LEU A 1 90 ? -3.330 -13.250 6.033 1.00 90.88 90 LEU A CA 1
ATOM 735 C C . LEU A 1 90 ? -4.559 -13.852 5.322 1.00 90.88 90 LEU A C 1
ATOM 737 O O . LEU A 1 90 ? -4.410 -14.444 4.249 1.00 90.88 90 LEU A O 1
ATOM 741 N N . PRO A 1 91 ? -5.787 -13.673 5.844 1.00 89.44 91 PRO A N 1
ATOM 742 C CA . PRO A 1 91 ? -6.969 -14.243 5.209 1.00 89.44 91 PRO A CA 1
ATOM 743 C C . PRO A 1 91 ? -7.187 -13.699 3.788 1.00 89.44 91 PRO A C 1
ATOM 745 O O . PRO A 1 91 ? -7.099 -12.495 3.550 1.00 89.44 91 PRO A O 1
ATOM 748 N N . GLU A 1 92 ? -7.576 -14.565 2.846 1.00 88.06 92 GLU A N 1
ATOM 749 C CA . GLU A 1 92 ? -7.712 -14.221 1.415 1.00 88.06 92 GLU A CA 1
ATOM 750 C C . GLU A 1 92 ? -8.623 -13.008 1.149 1.00 88.06 92 GLU A C 1
ATOM 752 O O . GLU A 1 92 ? -8.413 -12.248 0.205 1.00 88.06 92 GLU A O 1
ATOM 757 N N . LYS A 1 93 ? -9.624 -12.787 2.010 1.00 92.69 93 LYS A N 1
ATOM 758 C CA . LYS A 1 93 ? -10.579 -11.671 1.914 1.00 92.69 93 LYS A CA 1
ATOM 759 C C . LYS A 1 93 ? -10.044 -10.339 2.467 1.00 92.69 93 LYS A C 1
ATOM 761 O O . LYS A 1 93 ? -10.830 -9.411 2.646 1.00 92.69 93 LYS A O 1
ATOM 766 N N . ARG A 1 94 ? -8.741 -10.228 2.762 1.00 94.88 94 ARG A N 1
ATOM 767 C CA . ARG A 1 94 ? -8.103 -9.004 3.285 1.00 94.88 94 ARG A CA 1
ATOM 768 C C . ARG A 1 94 ? -7.339 -8.183 2.244 1.00 94.88 94 ARG A C 1
ATOM 770 O O . ARG A 1 94 ? -6.814 -7.135 2.600 1.00 94.88 94 ARG A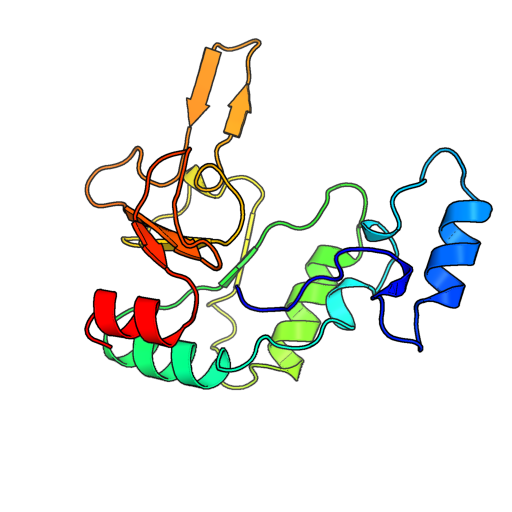 O 1
ATOM 777 N N . LEU A 1 95 ? -7.283 -8.593 0.975 1.00 95.88 95 LEU A N 1
ATOM 778 C CA . LEU A 1 95 ? -6.676 -7.790 -0.096 1.00 95.88 95 LEU A CA 1
ATOM 779 C C . LEU A 1 95 ? -7.721 -6.921 -0.807 1.00 95.88 95 LEU A C 1
ATOM 781 O O . LEU A 1 95 ? -8.705 -7.433 -1.336 1.00 95.88 95 LEU A O 1
ATOM 785 N N . ILE A 1 96 ? -7.459 -5.616 -0.890 1.00 95.62 96 ILE A N 1
ATOM 786 C CA . ILE A 1 96 ? -8.218 -4.656 -1.694 1.00 95.62 96 ILE A CA 1
ATOM 787 C C . ILE A 1 96 ? -7.266 -3.999 -2.697 1.00 95.62 96 ILE A C 1
ATOM 789 O O . ILE A 1 96 ? -6.275 -3.370 -2.323 1.00 95.62 96 ILE A O 1
ATOM 793 N N . LEU A 1 97 ? -7.583 -4.124 -3.986 1.00 94.12 97 LEU A N 1
ATOM 794 C CA . LEU A 1 97 ? -6.858 -3.464 -5.071 1.00 94.12 97 LEU A CA 1
ATOM 795 C C . LEU A 1 97 ? -7.707 -2.308 -5.600 1.00 94.12 97 LEU A C 1
ATOM 797 O O . LEU A 1 97 ? -8.802 -2.528 -6.113 1.00 94.12 97 LEU A O 1
ATOM 801 N N . SER A 1 98 ? -7.233 -1.074 -5.432 1.00 91.81 98 SER A N 1
ATOM 802 C CA . SER A 1 98 ? -7.993 0.123 -5.802 1.00 91.81 98 SER A CA 1
ATOM 803 C C . SER A 1 98 ? -7.089 1.314 -6.118 1.00 91.81 98 SER A C 1
ATOM 805 O O . SER A 1 98 ? -6.068 1.539 -5.467 1.00 91.81 98 SER A O 1
ATOM 807 N N . HIS A 1 99 ? -7.509 2.123 -7.091 1.00 88.50 99 HIS A N 1
ATOM 808 C CA . HIS A 1 99 ? -6.961 3.462 -7.346 1.00 88.50 99 HIS A CA 1
ATOM 809 C C . HIS A 1 99 ? -7.616 4.550 -6.483 1.00 88.50 99 HIS A C 1
ATOM 811 O O . HIS A 1 99 ? -7.144 5.679 -6.447 1.00 88.50 99 HIS A O 1
ATOM 817 N N . ARG A 1 100 ? -8.720 4.225 -5.805 1.00 89.88 100 ARG A N 1
ATOM 818 C CA . ARG A 1 100 ? -9.549 5.149 -5.027 1.00 89.88 100 ARG A CA 1
ATOM 819 C C . ARG A 1 100 ? -9.471 4.790 -3.551 1.00 89.88 100 ARG A C 1
ATOM 821 O O . ARG A 1 100 ? -10.380 4.155 -3.011 1.00 89.88 100 ARG A O 1
ATOM 828 N N . LYS A 1 101 ? -8.339 5.116 -2.915 1.00 91.75 101 LYS A N 1
ATOM 829 C CA . LYS A 1 101 ? -8.129 4.832 -1.485 1.00 91.75 101 LYS A CA 1
ATOM 830 C C . LYS A 1 101 ? -9.112 5.616 -0.614 1.00 91.75 101 LYS A C 1
ATOM 832 O O . LYS A 1 101 ? -9.641 5.042 0.332 1.00 91.75 101 LYS A O 1
ATOM 837 N N . ASP A 1 102 ? -9.452 6.834 -1.033 1.00 90.25 102 ASP A N 1
ATOM 838 C CA . ASP A 1 102 ? -10.463 7.720 -0.442 1.00 90.25 102 ASP A CA 1
ATOM 839 C C . ASP A 1 102 ? -11.859 7.087 -0.283 1.00 90.25 102 ASP A C 1
ATOM 841 O O . ASP A 1 102 ? -12.611 7.469 0.605 1.00 90.25 102 ASP A O 1
ATOM 845 N N . LEU A 1 103 ? -12.219 6.101 -1.112 1.00 90.75 103 LEU A N 1
ATOM 846 C CA . LEU A 1 103 ? -13.524 5.432 -1.037 1.00 90.75 103 LEU A CA 1
ATOM 847 C C . LEU A 1 103 ? -13.564 4.258 -0.046 1.00 90.75 103 LEU A C 1
ATOM 849 O O . LEU A 1 103 ? -14.627 3.668 0.164 1.00 90.75 103 LEU A O 1
ATOM 853 N N . ASN A 1 104 ? -12.426 3.876 0.540 1.00 92.00 104 ASN A N 1
ATOM 854 C CA . ASN A 1 104 ? -12.373 2.729 1.439 1.00 92.00 104 ASN A CA 1
ATOM 855 C C . ASN A 1 104 ? -12.875 3.095 2.833 1.00 92.00 104 ASN A C 1
ATOM 857 O O . ASN A 1 104 ? -12.534 4.132 3.401 1.00 92.00 104 ASN A O 1
ATOM 861 N N . ARG A 1 105 ? -13.671 2.192 3.406 1.00 91.00 105 ARG A N 1
ATOM 862 C CA . ARG A 1 105 ? -14.164 2.312 4.777 1.00 91.00 105 ARG A CA 1
ATOM 863 C C . ARG A 1 105 ? -13.131 1.744 5.740 1.00 91.00 105 ARG A C 1
ATOM 865 O O . ARG A 1 105 ? -12.687 0.613 5.576 1.00 91.00 105 ARG A O 1
ATOM 872 N N . GLY A 1 106 ? -12.807 2.511 6.767 1.00 92.75 106 GLY A N 1
ATOM 873 C CA . GLY A 1 106 ? -11.848 2.138 7.798 1.00 92.75 106 GLY A CA 1
ATOM 874 C C . GLY A 1 106 ? -11.553 3.333 8.689 1.00 92.75 106 GLY A C 1
ATOM 875 O O . GLY A 1 106 ? -11.843 4.460 8.298 1.00 92.75 106 GLY A O 1
ATOM 876 N N . ARG A 1 107 ? -11.001 3.073 9.876 1.00 95.88 107 ARG A N 1
ATOM 877 C CA . ARG A 1 107 ? -10.592 4.120 10.823 1.00 95.88 107 ARG A CA 1
ATOM 878 C C . ARG A 1 107 ? -9.194 4.652 10.522 1.00 95.88 107 ARG A C 1
ATOM 880 O O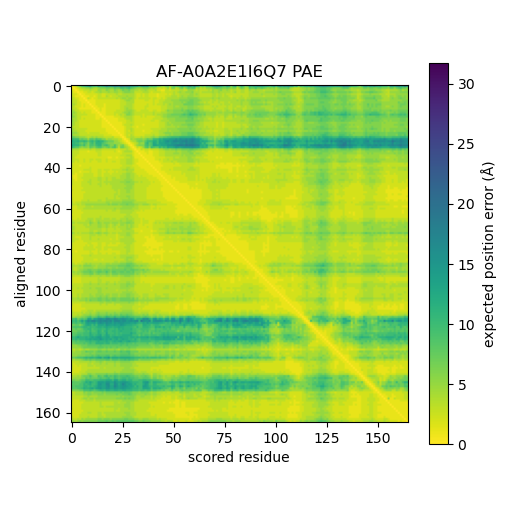 . ARG A 1 107 ? -8.970 5.845 10.638 1.00 95.88 107 ARG A O 1
ATOM 887 N N . TYR A 1 108 ? -8.283 3.776 10.109 1.00 95.94 108 TYR A N 1
ATOM 888 C CA . TYR A 1 108 ? -6.885 4.114 9.868 1.00 95.94 108 TYR A CA 1
ATOM 889 C C . TYR A 1 108 ? -6.461 3.705 8.460 1.00 95.94 108 TYR A C 1
ATOM 891 O O . TYR A 1 108 ? -6.823 2.623 7.993 1.00 95.94 108 TYR A O 1
ATOM 899 N N . LEU A 1 109 ? -5.657 4.548 7.818 1.00 95.50 109 LEU A N 1
ATOM 900 C CA . LEU A 1 109 ? -4.871 4.207 6.638 1.00 95.50 109 LEU A CA 1
ATOM 901 C C . LEU A 1 109 ? -3.393 4.416 6.967 1.00 95.50 109 LEU A C 1
ATOM 903 O O . LEU A 1 109 ? -2.983 5.540 7.232 1.00 95.50 109 LEU A O 1
ATOM 907 N N . ILE A 1 110 ? -2.602 3.343 6.923 1.00 95.06 110 ILE A N 1
ATOM 908 C CA . ILE A 1 110 ? -1.144 3.401 7.082 1.00 95.06 110 ILE A CA 1
ATOM 909 C C . ILE A 1 110 ? -0.527 3.337 5.684 1.00 95.06 110 ILE A C 1
ATOM 911 O O . ILE A 1 110 ? -0.576 2.293 5.029 1.00 95.06 110 ILE A O 1
ATOM 915 N N . ASP A 1 111 ? 0.038 4.446 5.217 1.00 92.75 111 ASP A N 1
ATOM 916 C CA . ASP A 1 111 ? 0.531 4.601 3.842 1.00 92.75 111 ASP A CA 1
ATOM 917 C C . ASP A 1 111 ? 1.835 5.394 3.838 1.00 92.75 111 ASP A C 1
ATOM 919 O O . ASP A 1 111 ? 1.999 6.299 4.649 1.00 92.75 111 ASP A O 1
ATOM 923 N N . ASP A 1 112 ? 2.760 5.049 2.952 1.00 89.69 112 ASP A N 1
ATOM 924 C CA . ASP A 1 112 ? 4.037 5.740 2.761 1.00 89.69 112 ASP A CA 1
ATOM 925 C C . ASP A 1 112 ? 3.945 6.889 1.752 1.00 89.69 112 ASP A C 1
ATOM 927 O O . ASP A 1 112 ? 4.762 7.814 1.771 1.00 89.69 112 ASP A O 1
ATOM 931 N N . ARG A 1 113 ? 2.939 6.857 0.871 1.00 85.81 113 ARG A N 1
ATOM 932 C CA . ARG A 1 113 ? 2.767 7.898 -0.138 1.00 85.81 113 ARG A CA 1
ATOM 933 C C . ARG A 1 113 ? 2.266 9.189 0.501 1.00 85.81 113 ARG A C 1
ATOM 935 O O . ARG A 1 113 ? 1.372 9.131 1.345 1.00 85.81 113 ARG A O 1
ATOM 942 N N . PRO A 1 114 ? 2.774 10.355 0.064 1.00 75.06 114 PRO A N 1
ATOM 943 C CA . PRO A 1 114 ? 2.259 11.634 0.528 1.00 75.06 114 PRO A CA 1
ATOM 944 C C . PRO A 1 114 ? 0.780 11.796 0.146 1.00 75.06 114 PRO A C 1
ATOM 946 O O . PRO A 1 114 ? 0.313 11.232 -0.848 1.00 75.06 114 PRO A O 1
ATOM 949 N N . ALA A 1 115 ? 0.068 12.603 0.933 1.00 71.12 115 ALA A N 1
ATOM 950 C CA . ALA A 1 115 ? -1.322 12.987 0.709 1.00 71.12 115 ALA A CA 1
ATOM 951 C C . ALA A 1 115 ? -2.337 11.823 0.742 1.00 71.12 115 ALA A C 1
ATOM 953 O O . ALA A 1 115 ? -3.188 11.752 -0.122 1.00 71.12 115 ALA A O 1
ATOM 954 N N . ASN A 1 116 ? -2.278 10.890 1.700 1.00 75.50 116 ASN A N 1
ATOM 955 C CA . ASN A 1 116 ? -3.398 10.001 2.104 1.00 75.50 116 ASN A CA 1
ATOM 956 C C . ASN A 1 116 ? -4.161 9.270 0.967 1.00 75.50 116 ASN A C 1
ATOM 958 O O . ASN A 1 116 ? -5.364 9.007 1.079 1.00 75.50 116 ASN A O 1
ATOM 962 N N . GLY A 1 117 ? -3.513 8.980 -0.165 1.00 67.38 117 GLY A N 1
ATOM 963 C CA . GLY A 1 117 ? -4.206 8.464 -1.350 1.00 67.38 117 GLY A CA 1
ATOM 964 C C . GLY A 1 117 ? -5.203 9.451 -1.976 1.00 67.38 117 GLY A C 1
ATOM 965 O O . GLY A 1 117 ? -6.250 9.024 -2.467 1.00 67.38 117 GLY A O 1
ATOM 966 N N . THR A 1 118 ? -4.888 10.750 -1.938 1.00 80.25 118 THR A N 1
ATOM 967 C CA . THR A 1 118 ? -5.674 11.843 -2.507 1.00 80.25 118 THR A CA 1
ATOM 968 C C . THR A 1 118 ? -5.897 11.623 -3.994 1.00 80.25 118 THR A C 1
ATOM 970 O O . THR A 1 118 ? -4.983 11.313 -4.758 1.00 80.25 118 THR A O 1
ATOM 973 N N . VAL A 1 119 ? -7.13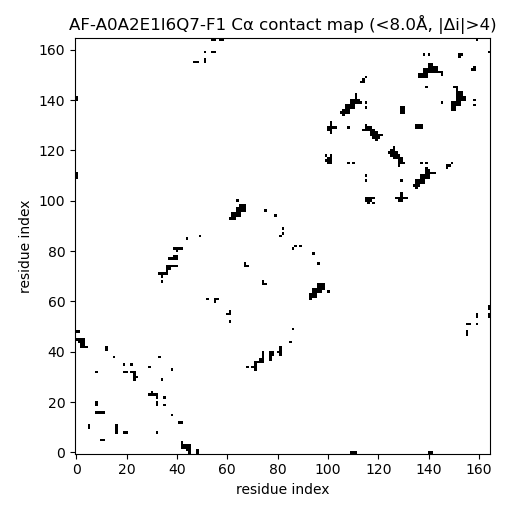7 11.841 -4.406 1.00 77.12 119 VAL A N 1
ATOM 974 C CA . VAL A 1 119 ? -7.571 11.864 -5.793 1.00 77.12 119 VAL A CA 1
ATOM 975 C C . VAL A 1 119 ? -7.903 13.303 -6.141 1.00 77.12 119 VAL A C 1
ATOM 977 O O . VAL A 1 119 ? -8.843 13.876 -5.584 1.00 77.12 119 VAL A O 1
ATOM 980 N N . THR A 1 120 ? -7.139 13.859 -7.078 1.00 82.38 120 THR A N 1
ATOM 981 C CA . THR A 1 120 ? -7.328 15.225 -7.569 1.00 82.38 120 THR A CA 1
ATOM 982 C C . THR A 1 120 ? -7.821 15.197 -9.010 1.00 82.38 120 THR A C 1
ATOM 984 O O . THR A 1 120 ? -7.157 14.658 -9.891 1.00 82.38 120 THR A O 1
ATOM 987 N N . ASP A 1 121 ? -8.972 15.813 -9.259 1.00 82.69 121 ASP A N 1
ATOM 988 C CA . ASP A 1 121 ? -9.463 16.154 -10.592 1.00 82.69 121 ASP A CA 1
ATOM 989 C C . ASP A 1 121 ? -9.620 17.673 -10.663 1.00 82.69 121 ASP A C 1
ATOM 991 O O . ASP A 1 121 ? -10.652 18.240 -10.290 1.00 82.69 121 ASP A O 1
ATOM 995 N N . SER A 1 122 ? -8.566 18.338 -11.138 1.00 86.75 122 SER A N 1
ATOM 996 C CA . SER A 1 122 ? -8.505 19.797 -11.238 1.00 86.75 122 SER A CA 1
ATOM 997 C C . SER A 1 122 ? -9.563 20.367 -12.181 1.00 86.75 122 SER A C 1
ATOM 999 O O . SER A 1 122 ? -10.028 21.481 -11.966 1.00 86.75 122 SER A O 1
ATOM 1001 N N . SER A 1 123 ? -9.984 19.605 -13.199 1.00 86.38 123 SER A N 1
ATOM 1002 C CA . SER A 1 123 ? -11.017 20.049 -14.144 1.00 86.38 123 SER A CA 1
ATOM 1003 C C . SER A 1 123 ? -12.396 20.140 -13.489 1.00 86.38 123 SER A C 1
ATOM 1005 O O . SER A 1 123 ? -13.226 20.957 -13.886 1.00 86.38 123 SER A O 1
ATOM 1007 N N . ARG A 1 124 ? -12.622 19.321 -12.456 1.00 85.44 124 ARG A N 1
ATOM 1008 C CA . ARG A 1 124 ? -13.865 19.269 -11.679 1.00 85.44 124 ARG A CA 1
ATOM 1009 C C . ARG A 1 124 ? -13.745 19.904 -10.295 1.00 85.44 124 ARG A C 1
ATOM 1011 O O . ARG A 1 124 ? -14.725 19.909 -9.557 1.00 85.44 124 ARG A O 1
ATOM 1018 N N . GLY A 1 125 ? -12.567 20.414 -9.930 1.00 83.06 125 GLY A N 1
ATOM 1019 C CA . GLY A 1 125 ? -12.293 20.968 -8.602 1.00 83.06 125 GLY A CA 1
ATOM 1020 C C . GLY A 1 125 ? -12.425 19.942 -7.471 1.00 83.06 125 GLY A C 1
ATOM 1021 O O . GLY A 1 125 ? -12.768 20.307 -6.350 1.00 83.06 125 GLY A O 1
ATOM 1022 N N . ILE A 1 126 ? -12.204 18.656 -7.756 1.00 83.69 126 ILE A N 1
ATOM 1023 C CA . ILE A 1 126 ? -12.315 17.584 -6.762 1.00 83.69 126 ILE A CA 1
ATOM 1024 C C . ILE A 1 126 ? -10.927 17.323 -6.185 1.00 83.69 126 ILE A C 1
ATOM 1026 O O . ILE A 1 126 ? -10.003 17.020 -6.929 1.00 83.69 126 ILE A O 1
ATOM 1030 N N . SER A 1 127 ? -10.805 17.393 -4.864 1.00 85.56 127 SER A N 1
ATOM 1031 C CA . SER A 1 127 ? -9.698 16.815 -4.104 1.00 85.56 127 SER A CA 1
ATOM 1032 C C . SER A 1 127 ? -10.321 15.995 -2.985 1.00 85.56 127 SER A C 1
ATOM 1034 O O . SER A 1 127 ? -11.100 16.540 -2.196 1.00 85.56 127 SER A O 1
ATOM 1036 N N . LYS A 1 128 ? -10.096 14.679 -2.998 1.00 85.88 128 LYS A N 1
ATOM 1037 C CA . LYS A 1 128 ? -10.641 13.754 -1.998 1.00 85.88 128 LYS A CA 1
ATOM 1038 C C . LYS A 1 128 ? -9.567 12.836 -1.463 1.00 85.88 128 LYS A C 1
ATOM 1040 O O . LYS A 1 128 ? -8.896 12.177 -2.250 1.00 85.88 128 LYS A O 1
ATOM 1045 N N . ALA A 1 129 ? -9.431 12.778 -0.148 1.00 87.50 129 ALA A N 1
ATOM 1046 C CA . ALA A 1 129 ? -8.400 12.027 0.548 1.00 87.50 129 ALA A CA 1
ATOM 1047 C C . ALA A 1 129 ? -9.008 11.053 1.563 1.00 87.50 129 ALA A C 1
ATOM 1049 O O . ALA A 1 129 ? -10.114 11.260 2.068 1.00 87.50 129 ALA A O 1
ATOM 1050 N N . PHE A 1 130 ? -8.273 9.991 1.904 1.00 90.00 130 PHE A N 1
ATOM 1051 C CA . PHE A 1 130 ? -8.602 9.239 3.112 1.00 90.00 130 PHE A CA 1
ATOM 1052 C C . PHE A 1 130 ? -8.384 10.149 4.330 1.00 90.00 130 PHE A C 1
ATOM 1054 O O . PHE A 1 130 ? -7.318 10.753 4.463 1.00 90.00 130 PHE A O 1
ATOM 1061 N N . GLY A 1 131 ? -9.383 10.263 5.205 1.00 87.31 131 GLY A N 1
ATOM 1062 C CA . GLY A 1 131 ? -9.394 11.285 6.261 1.00 87.31 131 GLY A CA 1
ATOM 1063 C C . GLY A 1 131 ? -10.451 12.374 6.062 1.00 87.31 131 GLY A C 1
ATOM 1064 O O . GLY A 1 131 ? -10.795 13.055 7.020 1.00 87.31 131 GLY A O 1
ATOM 1065 N N . ASP A 1 132 ? -11.018 12.511 4.857 1.00 86.94 132 ASP A N 1
ATOM 1066 C CA . ASP A 1 132 ? -12.082 13.495 4.593 1.00 86.94 132 ASP A CA 1
ATOM 1067 C C . ASP A 1 132 ? -13.437 13.105 5.210 1.00 86.94 132 ASP A C 1
ATOM 1069 O O . ASP A 1 132 ? -14.342 13.937 5.306 1.00 86.94 132 ASP A O 1
ATOM 1073 N N . TYR A 1 133 ? -13.607 11.835 5.589 1.00 86.88 133 TYR A N 1
ATOM 1074 C CA . TYR A 1 133 ? -14.802 11.335 6.266 1.00 86.88 133 TYR A CA 1
ATOM 1075 C C . TYR A 1 133 ? -14.574 11.249 7.778 1.00 86.88 133 TYR A C 1
ATOM 1077 O O . TYR A 1 133 ? -13.461 10.996 8.239 1.00 86.88 133 TYR A O 1
ATOM 1085 N N . GLU A 1 134 ? -15.643 11.420 8.562 1.00 89.12 134 GLU A N 1
ATOM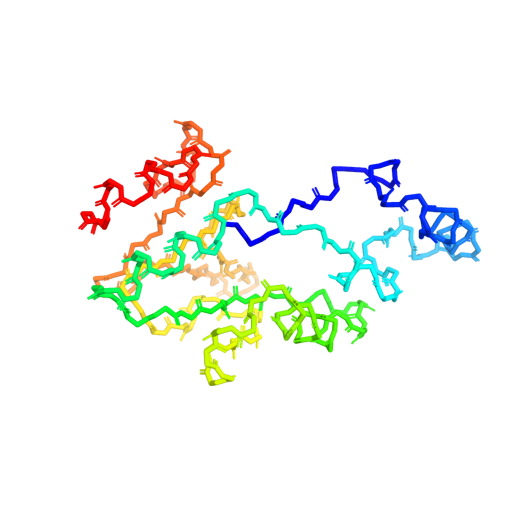 1086 C CA . GLU A 1 134 ? -15.560 11.387 10.025 1.00 89.12 134 GLU A CA 1
ATOM 1087 C C . GLU A 1 134 ? -14.895 10.106 10.548 1.00 89.12 134 GLU A C 1
ATOM 1089 O O . GLU A 1 134 ? -15.207 8.994 10.115 1.00 89.12 134 GLU A O 1
ATOM 1094 N N . ASN A 1 135 ? -14.031 10.274 11.554 1.00 90.25 135 ASN A N 1
ATOM 1095 C CA . ASN A 1 135 ? -13.302 9.199 12.234 1.00 90.25 135 ASN A CA 1
ATOM 1096 C C . ASN A 1 135 ? -12.313 8.427 11.345 1.00 90.25 135 ASN A C 1
ATOM 1098 O O . ASN A 1 135 ? -11.975 7.286 11.667 1.00 90.25 135 ASN A O 1
ATOM 1102 N N . GLN A 1 136 ? -11.848 9.029 10.251 1.00 93.94 136 GLN 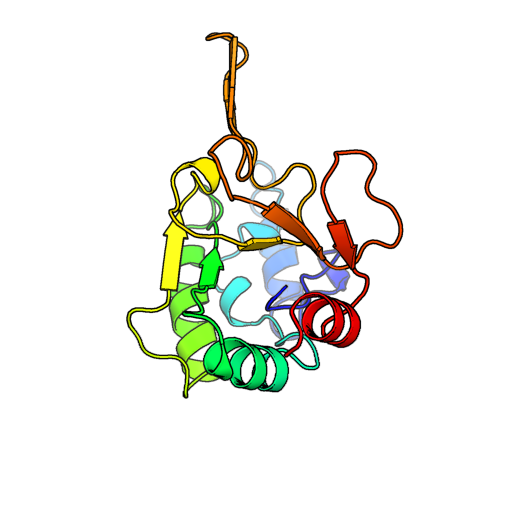A N 1
ATOM 1103 C CA . GLN A 1 136 ? -10.734 8.511 9.468 1.00 93.94 136 GLN A CA 1
ATOM 1104 C C . GLN A 1 136 ? -9.446 9.253 9.801 1.00 93.94 136 GLN A C 1
ATOM 1106 O O . GLN A 1 136 ? -9.413 10.479 9.843 1.00 93.94 136 GLN A O 1
ATOM 1111 N N . GLU A 1 137 ? -8.372 8.499 9.981 1.00 93.69 137 GLU A N 1
ATOM 1112 C CA . GLU A 1 137 ? -7.042 9.031 10.213 1.00 93.69 137 GLU A CA 1
ATOM 1113 C C . GLU A 1 137 ? -6.038 8.394 9.251 1.00 93.69 137 GLU A C 1
ATOM 1115 O O . GLU A 1 137 ? -6.037 7.182 9.016 1.00 93.69 137 GLU A O 1
ATOM 1120 N N . TRP A 1 138 ? -5.163 9.226 8.697 1.00 93.31 138 TRP A N 1
ATOM 1121 C CA . TRP A 1 138 ? -4.016 8.780 7.926 1.00 93.31 138 TRP A CA 1
ATOM 1122 C C . TRP A 1 138 ? -2.744 8.833 8.772 1.00 93.31 138 TRP A C 1
ATOM 1124 O O . TRP A 1 138 ? -2.388 9.877 9.323 1.00 93.31 138 TRP A O 1
ATOM 1134 N N . ILE A 1 139 ? -2.052 7.699 8.824 1.00 94.06 139 ILE A N 1
ATOM 1135 C CA . ILE A 1 139 ? -0.742 7.541 9.442 1.00 94.06 139 ILE A CA 1
ATOM 1136 C C . ILE A 1 139 ? 0.285 7.475 8.312 1.00 94.06 139 ILE A C 1
ATOM 1138 O O . ILE A 1 139 ? 0.280 6.535 7.508 1.00 94.06 139 ILE A O 1
ATOM 1142 N N . HIS A 1 140 ? 1.161 8.478 8.247 1.00 92.75 140 HIS A N 1
ATOM 1143 C CA . HIS A 1 140 ? 2.196 8.552 7.220 1.00 92.75 140 HIS A CA 1
ATOM 1144 C C . HIS A 1 140 ? 3.412 7.732 7.650 1.00 92.75 140 HIS A C 1
ATOM 1146 O O . HIS A 1 140 ? 4.124 8.095 8.586 1.00 92.75 140 HIS A O 1
ATOM 1152 N N . PHE A 1 141 ? 3.630 6.608 6.973 1.00 93.00 141 PHE A N 1
ATOM 1153 C CA . PHE A 1 141 ? 4.675 5.642 7.293 1.00 93.00 141 PHE A CA 1
ATOM 1154 C C . PHE A 1 141 ? 6.013 6.003 6.632 1.00 93.00 141 PHE A C 1
ATOM 1156 O O . PHE A 1 141 ? 6.060 6.287 5.439 1.00 93.00 141 PHE A O 1
ATOM 1163 N N . GLY A 1 142 ? 7.121 5.865 7.362 1.00 89.75 142 GLY A N 1
ATOM 1164 C CA . GLY A 1 142 ? 8.472 6.058 6.825 1.00 89.75 142 GLY A CA 1
ATOM 1165 C C . GLY A 1 142 ? 8.913 7.519 6.789 1.00 89.75 142 GLY A C 1
ATOM 1166 O O . GLY A 1 142 ? 9.861 7.854 6.082 1.00 89.75 142 GLY A O 1
ATOM 1167 N N . CYS A 1 143 ? 8.232 8.390 7.536 1.00 85.38 143 CYS A N 1
ATOM 1168 C CA . CYS A 1 143 ? 8.498 9.819 7.552 1.00 85.38 143 CYS A CA 1
ATOM 1169 C C . CYS A 1 143 ? 8.604 10.346 8.987 1.00 85.38 143 CYS A C 1
ATOM 1171 O O . CYS A 1 143 ? 7.802 9.982 9.843 1.00 85.38 143 CYS A O 1
ATOM 1173 N N . ALA A 1 144 ? 9.581 11.220 9.241 1.00 84.62 144 ALA A N 1
ATOM 1174 C CA . ALA A 1 144 ? 9.755 11.870 10.542 1.00 84.62 144 ALA A CA 1
ATOM 1175 C C . ALA A 1 144 ? 8.883 13.130 10.705 1.00 84.62 144 ALA A C 1
ATOM 1177 O O . ALA A 1 144 ? 8.568 13.521 11.826 1.00 84.62 144 ALA A O 1
ATOM 1178 N N . VAL A 1 145 ? 8.498 13.780 9.600 1.00 84.44 145 VAL A N 1
ATOM 1179 C CA . VAL A 1 145 ? 7.694 15.012 9.586 1.00 84.44 145 VAL A CA 1
ATOM 1180 C C . VAL A 1 145 ?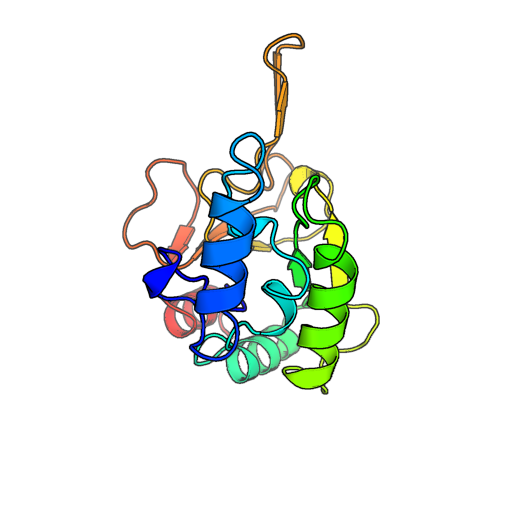 6.804 15.002 8.351 1.00 84.44 145 VAL A C 1
ATOM 1182 O O . VAL A 1 145 ? 7.322 14.928 7.243 1.00 84.44 145 VAL A O 1
ATOM 1185 N N . CYS A 1 146 ? 5.486 15.131 8.513 1.00 78.31 146 CYS A N 1
ATOM 1186 C CA . CYS A 1 146 ? 4.596 15.199 7.358 1.00 78.31 146 CYS A CA 1
ATOM 1187 C C . CYS A 1 146 ? 4.244 16.643 6.978 1.00 78.31 146 CYS A C 1
ATOM 1189 O O . CYS A 1 146 ? 3.591 17.357 7.736 1.00 78.31 146 CYS A O 1
ATOM 1191 N N . GLU A 1 147 ? 4.631 17.053 5.769 1.00 77.62 147 GLU A N 1
ATOM 1192 C CA . GLU A 1 147 ? 4.292 18.364 5.192 1.00 77.62 147 GLU A CA 1
ATOM 1193 C C . GLU A 1 147 ? 2.835 18.445 4.694 1.00 77.62 147 GLU A C 1
ATOM 1195 O O . GLU A 1 147 ? 2.316 19.536 4.468 1.00 77.62 147 GLU A O 1
ATOM 1200 N N . TYR A 1 148 ? 2.165 17.298 4.538 1.00 70.88 148 TYR A N 1
ATOM 1201 C CA . TYR A 1 148 ? 0.858 17.166 3.880 1.00 70.88 148 TYR A CA 1
ATOM 1202 C C . TYR A 1 148 ? -0.282 16.789 4.848 1.00 70.88 148 TYR A C 1
ATOM 1204 O O . TYR A 1 148 ? -1.382 16.467 4.402 1.00 70.88 148 TYR A O 1
ATOM 1212 N N . GLY A 1 149 ? -0.038 16.845 6.164 1.00 75.50 149 GLY A N 1
ATOM 1213 C CA . GLY A 1 149 ? -0.990 16.454 7.216 1.00 75.50 149 GLY A CA 1
ATOM 1214 C C . GLY A 1 149 ? -0.798 15.018 7.727 1.00 75.50 149 GLY A C 1
ATOM 1215 O O . GLY A 1 149 ? 0.149 14.348 7.359 1.00 75.50 149 GLY A O 1
ATOM 1216 N N . GLY A 1 150 ? -1.675 14.529 8.606 1.00 84.12 150 GLY A N 1
ATOM 1217 C CA . GLY A 1 150 ? -1.589 13.163 9.151 1.00 84.12 150 GLY A CA 1
ATOM 1218 C C . GLY A 1 150 ? -0.551 12.956 10.258 1.00 84.12 150 GLY A C 1
ATOM 1219 O O . GLY A 1 150 ? 0.167 13.872 10.661 1.00 84.12 150 GLY A O 1
ATOM 1220 N N . THR A 1 151 ? -0.511 11.729 10.774 1.00 91.38 151 THR A N 1
ATOM 1221 C CA . THR A 1 151 ? 0.320 11.352 11.923 1.00 91.38 151 THR A CA 1
ATOM 1222 C C . THR A 1 151 ? 1.608 10.678 11.432 1.00 91.38 151 THR A C 1
ATOM 1224 O O . THR A 1 151 ? 1.540 9.534 10.973 1.00 91.38 151 THR A O 1
ATOM 1227 N N . PRO A 1 152 ? 2.783 11.339 11.482 1.00 93.44 152 PRO A N 1
ATOM 1228 C CA . PRO A 1 152 ? 4.027 10.757 10.981 1.00 93.44 152 PRO A CA 1
ATOM 1229 C C . PRO A 1 152 ? 4.546 9.665 11.918 1.00 93.44 152 PRO A C 1
ATOM 1231 O O . PRO A 1 152 ? 4.563 9.844 13.140 1.00 93.44 152 PRO A O 1
ATOM 1234 N N . LYS A 1 153 ? 4.969 8.540 11.334 1.00 94.81 153 LYS A N 1
ATOM 1235 C CA . LYS A 1 153 ? 5.599 7.411 12.030 1.00 94.81 153 LYS A CA 1
ATOM 1236 C C . LYS A 1 153 ? 6.708 6.822 11.171 1.00 94.81 153 LYS A C 1
ATOM 1238 O O . LYS A 1 153 ? 6.493 6.494 10.003 1.00 94.81 153 LYS A O 1
ATOM 1243 N N . LEU A 1 154 ? 7.899 6.664 11.733 1.00 92.50 154 LEU A N 1
ATOM 1244 C CA . LEU A 1 154 ? 9.087 6.272 10.978 1.00 92.50 154 LEU A CA 1
ATOM 1245 C C . LEU A 1 154 ? 9.101 4.778 10.628 1.00 92.50 154 LEU A C 1
ATOM 1247 O O . LEU A 1 154 ? 9.596 4.389 9.571 1.00 92.50 154 LEU A O 1
ATOM 1251 N N . ASN A 1 155 ? 8.574 3.932 11.510 1.00 94.44 155 ASN A N 1
ATOM 1252 C CA . ASN A 1 155 ? 8.659 2.478 11.401 1.00 94.44 155 ASN A CA 1
ATOM 1253 C C . ASN A 1 155 ? 7.426 1.791 12.016 1.00 94.44 155 ASN A C 1
ATOM 1255 O O . ASN A 1 155 ? 6.523 2.450 12.527 1.00 94.44 155 ASN A O 1
ATOM 1259 N N . TRP A 1 156 ? 7.375 0.457 11.934 1.00 96.44 156 TRP A N 1
ATOM 1260 C CA . TRP A 1 156 ? 6.248 -0.322 12.451 1.00 96.44 156 TRP A CA 1
ATOM 1261 C C . TRP A 1 156 ? 6.085 -0.224 13.966 1.00 96.44 156 TRP A C 1
ATOM 1263 O O . TRP A 1 156 ? 4.948 -0.139 14.411 1.00 96.44 156 TRP A O 1
ATOM 1273 N N . GLU A 1 157 ? 7.167 -0.164 14.742 1.00 96.69 157 GLU A N 1
ATOM 1274 C CA . GLU A 1 157 ? 7.066 -0.084 16.203 1.00 96.69 157 GLU A CA 1
ATOM 1275 C C . GLU A 1 157 ? 6.373 1.210 16.642 1.00 96.69 157 GLU A C 1
ATOM 1277 O O . GLU A 1 157 ? 5.430 1.170 17.424 1.00 96.69 157 GLU A O 1
ATOM 1282 N N . GLU A 1 158 ? 6.737 2.348 16.046 1.00 96.56 158 GLU A N 1
ATOM 1283 C CA . GLU A 1 158 ? 6.080 3.626 16.346 1.00 96.56 158 GLU A CA 1
ATOM 1284 C C . GLU A 1 158 ? 4.593 3.636 15.948 1.00 96.56 158 GLU A C 1
ATOM 1286 O O . GLU A 1 158 ? 3.774 4.282 16.609 1.00 96.56 158 GLU A O 1
ATOM 1291 N N . VAL A 1 159 ? 4.230 2.954 14.853 1.00 97.06 159 VAL A N 1
ATOM 1292 C CA . VAL A 1 159 ? 2.825 2.793 14.441 1.00 97.06 159 VAL A CA 1
ATOM 1293 C C . VAL A 1 159 ? 2.062 1.931 15.442 1.00 97.06 159 VAL A C 1
ATOM 1295 O O . VAL A 1 159 ? 0.933 2.269 15.790 1.00 97.06 159 VAL A O 1
ATOM 1298 N N . LEU A 1 160 ? 2.658 0.827 15.889 1.00 97.75 160 LEU A N 1
ATOM 1299 C CA . LEU A 1 160 ? 2.038 -0.097 16.835 1.00 97.75 160 LEU A CA 1
ATOM 1300 C C . LEU A 1 160 ? 1.850 0.570 18.197 1.00 97.75 160 LEU A C 1
ATOM 1302 O O . LEU A 1 160 ? 0.736 0.555 18.708 1.00 97.75 160 LEU A O 1
ATOM 1306 N N . GLU A 1 161 ? 2.871 1.262 18.710 1.00 97.38 161 GLU A N 1
ATOM 1307 C CA . GLU A 1 161 ? 2.781 2.061 19.936 1.00 97.38 161 GLU A CA 1
ATOM 1308 C C . GLU A 1 161 ? 1.664 3.107 19.835 1.00 97.38 161 GLU A C 1
ATOM 1310 O O . GLU A 1 161 ? 0.832 3.225 20.730 1.00 97.38 161 GLU A O 1
ATOM 1315 N N . TYR A 1 162 ? 1.585 3.827 18.711 1.00 97.31 162 TYR A N 1
ATOM 1316 C CA . TYR A 1 162 ? 0.543 4.832 18.489 1.00 97.31 162 TYR A CA 1
ATOM 1317 C C . TYR A 1 162 ? -0.879 4.256 18.486 1.00 97.31 162 TYR A C 1
ATOM 1319 O O . TYR A 1 162 ? -1.831 4.932 18.875 1.00 97.31 162 TYR A O 1
ATOM 1327 N N . LEU A 1 163 ? -1.029 3.016 18.025 1.00 97.38 163 LEU A N 1
ATOM 1328 C CA . LEU A 1 163 ? -2.305 2.310 17.948 1.00 97.38 163 LEU A CA 1
ATOM 1329 C C . LEU A 1 163 ? -2.560 1.403 19.165 1.00 97.38 163 LEU A C 1
ATOM 1331 O O . LEU A 1 163 ? -3.538 0.644 19.161 1.00 97.38 163 LEU A O 1
ATOM 1335 N N . ASP A 1 164 ? -1.705 1.487 20.190 1.00 97.12 164 ASP A N 1
ATOM 1336 C CA . ASP A 1 164 ? -1.697 0.650 21.390 1.00 97.12 164 ASP A CA 1
ATOM 1337 C C . ASP A 1 164 ? -1.724 -0.868 21.069 1.00 97.12 164 ASP A C 1
ATOM 1339 O O . ASP A 1 164 ? -2.499 -1.634 21.660 1.00 97.12 164 ASP A O 1
ATOM 1343 N N . CYS A 1 165 ? -0.941 -1.300 20.079 1.00 95.81 165 CYS A N 1
ATOM 1344 C CA . CYS A 1 165 ? -0.797 -2.697 19.641 1.00 95.81 165 CYS A CA 1
ATOM 1345 C C . CYS A 1 165 ? 0.557 -3.295 20.025 1.00 95.81 165 CYS A C 1
ATOM 1347 O O . CYS A 1 165 ? 1.506 -2.530 20.288 1.00 95.81 165 CYS A O 1
#

Mean predicted aligned error: 4.48 Å

Sequence (165 aa):
MTVDFPSSINDVVPSLREKCKSWVEEDPENNDWTDFDGLFASLLPKEGIQEAIERLEVRFQVYLLSTAPWKNHSSLSDKRRWIAQHLPNLPEKRLILSHRKDLNRGRYLIDDRPANGTVTDSSRGISKAFGDYENQEWIHFGCAVCEYGGTPKLNWEEVLEYLDC

Secondary structure (DSSP, 8-state):
--B---SSGGGS-HHHHHHHHHHHHH-TT---GGGSTTGGGGPPBPTTHHHHHHHHHTTS---EEE---SS-TTHHHHHHHHHHHH-TTS-GGGEEE-S-GGG---SEEEESSSSTT-EEETTTTEEE-TTSSTT-EEEEET-SS-TTSSEEESSHHHHHHHTT-